Protein AF-A0A7S1LXW8-F1 (afdb_monomer_lite)

InterPro domains:
  IPR000771 Fructose-bisphosphate aldolase, class-II [PF01116] (1-129)
  IPR006411 Fructose-bisphosphate aldolase, class II, yeast/E. coli subtype [PTHR30559] (1-133)
  IPR013785 Aldolase-type TIM barrel [G3DSA:3.20.20.70] (1-135)

Radius of gyration: 17.52 Å; chains: 1; bounding box: 40×27×57 Å

Structure (mmCIF, N/CA/C/O backbone):
data_AF-A0A7S1LXW8-F1
#
_entry.id   AF-A0A7S1LXW8-F1
#
loop_
_atom_site.group_PDB
_atom_site.id
_atom_site.type_symbol
_atom_site.label_atom_id
_atom_site.label_alt_id
_atom_site.label_comp_id
_atom_site.label_asym_id
_atom_site.label_entity_id
_atom_site.label_seq_id
_atom_site.pdbx_PDB_ins_code
_atom_site.Cartn_x
_atom_site.Cartn_y
_atom_site.Cartn_z
_atom_site.occupancy
_atom_site.B_iso_or_equiv
_atom_site.auth_seq_id
_atom_site.auth_comp_id
_atom_site.auth_asym_id
_atom_site.auth_atom_id
_atom_site.pdbx_PDB_model_num
ATOM 1 N N . MET A 1 1 ? -5.275 8.876 3.785 1.00 85.81 1 MET A N 1
ATOM 2 C CA . MET A 1 1 ? -4.081 9.329 4.533 1.00 85.81 1 MET A CA 1
ATOM 3 C C . MET A 1 1 ? -3.076 8.197 4.609 1.00 85.81 1 MET A C 1
ATOM 5 O O . MET A 1 1 ? -3.495 7.056 4.463 1.00 85.81 1 MET A O 1
ATOM 9 N N . GLU A 1 2 ? -1.801 8.495 4.839 1.00 80.50 2 GLU A N 1
ATOM 10 C CA . GLU A 1 2 ? -0.747 7.488 5.012 1.00 80.50 2 GLU A CA 1
ATOM 11 C C . GLU A 1 2 ? -0.358 7.366 6.487 1.00 80.50 2 GLU A C 1
ATOM 13 O O . GLU A 1 2 ? -0.304 8.370 7.199 1.00 80.50 2 GLU A O 1
ATOM 18 N N . ILE A 1 3 ? -0.146 6.131 6.940 1.00 81.06 3 ILE A N 1
ATOM 19 C CA . ILE A 1 3 ? 0.369 5.802 8.269 1.00 81.06 3 ILE A CA 1
ATOM 20 C C . ILE A 1 3 ? 1.495 4.780 8.145 1.00 81.06 3 ILE A C 1
ATOM 22 O O . ILE A 1 3 ? 1.425 3.848 7.346 1.00 81.06 3 ILE A O 1
ATOM 26 N N . GLY A 1 4 ? 2.519 4.939 8.978 1.00 73.25 4 GLY A N 1
ATOM 27 C CA . GLY A 1 4 ? 3.778 4.215 8.831 1.00 73.25 4 GLY A CA 1
ATOM 28 C C . GLY A 1 4 ? 4.730 4.908 7.857 1.00 73.25 4 GLY A C 1
ATOM 29 O O . GLY A 1 4 ? 4.527 6.062 7.483 1.00 73.25 4 GLY A O 1
ATOM 30 N N . ILE A 1 5 ? 5.804 4.207 7.504 1.00 73.62 5 ILE A N 1
ATOM 31 C CA . ILE A 1 5 ? 6.821 4.687 6.570 1.00 73.62 5 ILE A CA 1
ATOM 32 C C . ILE A 1 5 ? 6.843 3.730 5.386 1.00 73.62 5 ILE A C 1
ATOM 34 O O . ILE A 1 5 ? 7.104 2.538 5.555 1.00 73.62 5 ILE A O 1
ATOM 38 N N . THR A 1 6 ? 6.608 4.257 4.188 1.00 69.19 6 THR A N 1
ATOM 39 C CA . THR A 1 6 ? 6.874 3.516 2.958 1.00 69.19 6 THR A CA 1
ATOM 40 C C . THR A 1 6 ? 8.389 3.409 2.776 1.00 69.19 6 THR A C 1
ATOM 42 O O . THR A 1 6 ? 9.096 4.420 2.731 1.00 69.19 6 THR A O 1
ATOM 45 N N . GLY A 1 7 ? 8.910 2.179 2.716 1.00 68.50 7 GLY A N 1
ATOM 46 C CA . GLY A 1 7 ? 10.317 1.964 2.385 1.00 68.50 7 GLY A CA 1
ATOM 47 C C . GLY A 1 7 ? 10.581 2.459 0.966 1.00 68.50 7 GLY A C 1
ATOM 48 O O . GLY A 1 7 ? 9.657 2.540 0.160 1.00 68.50 7 GLY A O 1
ATOM 49 N N . GLY A 1 8 ? 11.817 2.775 0.610 1.00 69.94 8 GLY A N 1
ATOM 50 C CA . GLY A 1 8 ? 12.083 3.190 -0.763 1.00 69.94 8 GLY A CA 1
ATOM 51 C C . GLY A 1 8 ? 12.785 4.522 -0.903 1.00 69.94 8 GLY A C 1
ATOM 52 O O . GLY A 1 8 ? 13.096 5.182 0.084 1.00 69.94 8 GLY A O 1
ATOM 53 N N . VAL A 1 9 ? 12.975 4.915 -2.162 1.00 68.88 9 VAL A N 1
ATOM 54 C CA . VAL A 1 9 ? 13.223 6.312 -2.517 1.00 68.88 9 VAL A CA 1
ATOM 55 C C . VAL A 1 9 ? 11.998 6.819 -3.265 1.00 68.88 9 VAL A C 1
ATOM 57 O O . VAL A 1 9 ? 11.609 6.226 -4.270 1.00 68.88 9 VAL A O 1
ATOM 60 N N . GLU A 1 10 ? 11.416 7.913 -2.795 1.00 64.56 10 GLU A N 1
ATOM 61 C CA . GLU A 1 10 ? 10.338 8.645 -3.466 1.00 64.56 10 GLU A CA 1
ATOM 62 C C . GLU A 1 10 ? 10.623 10.141 -3.335 1.00 64.56 10 GLU A C 1
ATOM 64 O O . GLU A 1 10 ? 11.081 10.592 -2.287 1.00 64.56 10 GLU A O 1
ATOM 69 N N . ASP A 1 11 ? 10.428 10.905 -4.413 1.00 68.88 11 ASP A N 1
ATOM 70 C CA . ASP A 1 11 ? 10.583 12.368 -4.438 1.00 68.88 11 ASP A CA 1
ATOM 71 C C . ASP A 1 11 ? 11.906 12.907 -3.843 1.00 68.88 11 ASP A C 1
ATOM 73 O O . ASP A 1 11 ? 11.981 14.023 -3.329 1.00 68.88 11 ASP A O 1
ATOM 77 N N . GLY A 1 12 ? 12.986 12.119 -3.927 1.00 66.31 12 GLY A N 1
ATOM 78 C CA . GLY A 1 12 ? 14.309 12.473 -3.396 1.00 66.31 12 GLY A CA 1
ATOM 79 C C . GLY A 1 12 ? 14.508 12.201 -1.899 1.00 66.31 12 GLY A C 1
ATOM 80 O O . GLY A 1 12 ? 15.568 12.526 -1.366 1.00 66.31 12 GLY A O 1
ATOM 81 N N . VAL A 1 13 ? 13.532 11.586 -1.226 1.00 70.12 13 VAL A N 1
ATOM 82 C CA . VAL A 1 13 ? 13.624 11.118 0.163 1.00 70.12 13 VAL A CA 1
ATOM 83 C C . VAL A 1 13 ? 13.938 9.624 0.173 1.00 70.12 13 VAL A C 1
ATOM 85 O O . VAL A 1 13 ? 13.215 8.843 -0.437 1.00 70.12 13 VAL A O 1
ATOM 88 N N . ASP A 1 14 ? 15.011 9.224 0.862 1.00 75.38 14 ASP A N 1
ATOM 89 C CA . ASP A 1 14 ? 15.463 7.829 0.964 1.00 75.38 14 ASP A CA 1
ATOM 90 C C . ASP A 1 14 ? 15.175 7.238 2.353 1.00 75.38 14 ASP A C 1
ATOM 92 O O . ASP A 1 14 ? 15.768 7.641 3.356 1.00 75.38 14 ASP A O 1
ATOM 96 N N . ASN A 1 15 ? 14.288 6.244 2.397 1.00 73.12 15 ASN A N 1
ATOM 97 C CA . ASN A 1 15 ? 13.900 5.501 3.595 1.00 73.12 15 ASN A CA 1
ATOM 98 C C . ASN A 1 15 ? 14.614 4.140 3.724 1.00 73.12 15 ASN A C 1
ATOM 100 O O . ASN A 1 15 ? 14.270 3.346 4.599 1.00 73.12 15 ASN A O 1
ATOM 104 N N . SER A 1 16 ? 15.628 3.848 2.901 1.00 69.62 16 SER A N 1
ATOM 105 C CA . SER A 1 16 ? 16.358 2.565 2.914 1.00 69.62 16 SER A CA 1
ATOM 106 C C . SER A 1 16 ? 17.078 2.262 4.231 1.00 69.62 16 SER A C 1
ATOM 108 O O . SER A 1 16 ? 17.352 1.101 4.530 1.00 69.62 16 SER A O 1
ATOM 110 N N . GLY A 1 17 ? 17.424 3.297 5.004 1.00 67.69 17 GLY A N 1
ATOM 111 C CA . GLY A 1 17 ? 18.130 3.180 6.287 1.00 67.69 17 GLY A CA 1
ATOM 112 C C . GLY A 1 17 ? 17.219 3.085 7.515 1.00 67.69 17 GLY A C 1
ATOM 113 O O . GLY A 1 17 ? 17.719 3.027 8.639 1.00 67.69 17 GLY A O 1
ATOM 114 N N . VAL A 1 18 ? 15.897 3.113 7.331 1.00 72.12 18 VAL A N 1
ATOM 115 C CA . VAL A 1 18 ? 14.929 3.046 8.432 1.00 72.12 18 VAL A CA 1
ATOM 116 C C . VAL A 1 18 ? 14.888 1.623 9.000 1.00 72.12 18 VAL A C 1
ATOM 118 O O . VAL A 1 18 ? 14.922 0.641 8.260 1.00 72.12 18 VAL A O 1
ATOM 121 N N . ALA A 1 19 ? 14.819 1.505 10.330 1.00 71.56 19 ALA A N 1
ATOM 122 C CA . ALA A 1 19 ? 14.696 0.216 11.005 1.00 71.56 19 ALA A CA 1
ATOM 123 C C . ALA A 1 19 ? 13.444 -0.545 10.526 1.00 71.56 19 ALA A C 1
ATOM 125 O O . ALA A 1 19 ? 12.376 0.042 10.342 1.00 71.56 19 ALA A O 1
ATOM 126 N N . SER A 1 20 ? 13.587 -1.854 10.308 1.00 67.38 20 SER A N 1
ATOM 127 C CA . SER A 1 20 ? 12.572 -2.680 9.645 1.00 67.38 20 SER A CA 1
ATOM 128 C C . SER A 1 20 ? 11.248 -2.760 10.402 1.00 67.38 20 SER A C 1
ATOM 130 O O . SER A 1 20 ? 10.208 -2.925 9.777 1.00 67.38 20 SER A O 1
ATOM 132 N N . ASP A 1 21 ? 11.263 -2.598 11.723 1.00 71.06 21 ASP A N 1
ATOM 133 C CA . ASP A 1 21 ? 10.078 -2.538 12.581 1.00 71.06 21 ASP A CA 1
ATOM 134 C C . ASP A 1 21 ? 9.222 -1.286 12.335 1.00 71.06 21 ASP A C 1
ATOM 136 O O . ASP A 1 21 ? 8.013 -1.327 12.539 1.00 71.06 21 ASP A O 1
ATOM 140 N N . LYS A 1 22 ? 9.814 -0.197 11.832 1.00 74.00 22 LYS A N 1
ATOM 141 C CA . LYS A 1 22 ? 9.094 1.038 11.476 1.00 74.00 22 LYS A CA 1
ATOM 142 C C . LYS A 1 22 ? 8.482 1.023 10.072 1.00 74.00 22 LYS A C 1
ATOM 144 O O . LYS A 1 22 ? 7.763 1.956 9.717 1.00 74.00 22 LYS A O 1
ATOM 149 N N . LEU A 1 23 ? 8.760 -0.014 9.281 1.00 77.81 23 LEU A N 1
ATOM 150 C CA . LEU A 1 23 ? 8.224 -0.200 7.924 1.00 77.81 23 LEU A CA 1
ATOM 151 C C . LEU A 1 23 ? 6.875 -0.935 7.904 1.00 77.81 23 LEU A C 1
ATOM 153 O O . LEU A 1 23 ? 6.334 -1.221 6.834 1.00 77.81 23 LEU A O 1
ATOM 157 N N . TYR A 1 24 ? 6.331 -1.254 9.079 1.00 89.38 24 TYR A N 1
ATOM 158 C CA . TYR A 1 24 ? 5.033 -1.895 9.231 1.00 89.38 24 TYR A CA 1
ATOM 159 C C . TYR A 1 24 ? 4.167 -1.063 10.174 1.00 89.38 24 TYR A C 1
ATOM 161 O O . TYR A 1 24 ? 4.585 -0.710 11.275 1.00 89.38 24 TYR A O 1
ATOM 169 N N . SER A 1 25 ? 2.951 -0.746 9.742 1.00 93.31 25 SER A N 1
ATOM 170 C CA . SER A 1 25 ? 1.931 -0.166 10.608 1.00 93.31 25 SER A CA 1
ATOM 171 C C . SER A 1 25 ? 1.478 -1.176 11.655 1.00 93.31 25 SER A C 1
ATOM 173 O O . SER A 1 25 ? 1.579 -2.391 11.475 1.00 93.31 25 SER A O 1
ATOM 175 N N . THR A 1 26 ? 0.915 -0.666 12.742 1.00 93.81 26 THR A N 1
ATOM 176 C CA . THR A 1 26 ? 0.305 -1.479 13.793 1.00 93.81 26 THR A CA 1
ATOM 177 C C . THR A 1 26 ? -1.226 -1.407 13.733 1.00 93.81 26 THR A C 1
ATOM 179 O O . THR A 1 26 ? -1.789 -0.445 13.194 1.00 93.81 26 THR A O 1
ATOM 182 N N . PRO A 1 27 ? -1.946 -2.377 14.334 1.00 95.44 27 PRO A N 1
ATOM 183 C CA . PRO A 1 27 ? -3.397 -2.277 14.479 1.00 95.44 27 PRO A CA 1
ATOM 184 C C . PRO A 1 27 ? -3.825 -0.993 15.209 1.00 95.44 27 PRO A C 1
ATOM 186 O O . PRO A 1 27 ? -4.825 -0.377 14.843 1.00 95.44 27 PRO A O 1
ATOM 189 N N . GLN A 1 28 ? -3.043 -0.550 16.200 1.00 95.19 28 GLN A N 1
ATOM 190 C CA . GLN A 1 28 ? -3.295 0.675 16.959 1.00 95.19 28 GLN A CA 1
ATOM 191 C C . GLN A 1 28 ? -3.196 1.930 16.085 1.00 95.19 28 GLN A C 1
ATOM 193 O O . GLN A 1 28 ? -4.022 2.828 16.243 1.00 95.19 28 GLN A O 1
ATOM 198 N N . ASP A 1 29 ? -2.259 1.976 15.132 1.00 94.75 29 ASP A N 1
ATOM 199 C CA . ASP A 1 29 ? -2.153 3.094 14.186 1.00 94.75 29 ASP A CA 1
ATOM 200 C C . ASP A 1 29 ? -3.417 3.203 13.324 1.00 94.75 29 ASP A C 1
ATOM 202 O O . ASP A 1 29 ? -3.998 4.281 13.186 1.00 94.75 29 ASP A O 1
ATOM 206 N N . THR A 1 30 ? -3.889 2.074 12.780 1.00 95.31 30 THR A N 1
ATOM 207 C CA . THR A 1 30 ? -5.108 2.046 11.949 1.00 95.31 30 THR A CA 1
ATOM 208 C C . THR A 1 30 ? -6.364 2.405 12.748 1.00 95.31 30 THR A C 1
ATOM 210 O O . THR A 1 30 ? -7.210 3.159 12.265 1.00 95.31 30 THR A O 1
ATOM 213 N N . GLU A 1 31 ? -6.476 1.927 13.991 1.00 96.31 31 GLU A N 1
ATOM 214 C CA . GLU A 1 31 ? -7.585 2.258 14.890 1.00 96.31 31 GLU A CA 1
ATOM 215 C C . GLU A 1 31 ? -7.598 3.747 15.254 1.00 96.31 31 GLU A C 1
ATOM 217 O O . GLU A 1 31 ? -8.661 4.369 15.232 1.00 96.31 31 GLU A O 1
ATOM 222 N N . LEU A 1 32 ? -6.434 4.341 15.540 1.00 96.00 32 LEU A N 1
ATOM 223 C CA . LEU A 1 32 ? -6.323 5.772 15.822 1.00 96.00 32 LEU A CA 1
ATOM 224 C C . LEU A 1 32 ? -6.845 6.610 14.647 1.00 96.00 32 LEU A C 1
ATOM 226 O O . LEU A 1 32 ? -7.633 7.537 14.853 1.00 96.00 32 LEU A O 1
ATOM 230 N N . VAL A 1 33 ? -6.451 6.262 13.417 1.00 96.19 33 VAL A N 1
ATOM 231 C CA . VAL A 1 33 ? -6.950 6.921 12.202 1.00 96.19 33 VAL A CA 1
ATOM 232 C C . VAL A 1 33 ? -8.464 6.821 12.094 1.00 96.19 33 VAL A C 1
ATOM 234 O O . VAL A 1 33 ? -9.127 7.834 11.872 1.00 96.19 33 VAL A O 1
ATOM 237 N N . TRP A 1 34 ? -9.024 5.624 12.271 1.00 96.25 34 TRP A N 1
ATOM 238 C CA . TRP A 1 34 ? -10.466 5.434 12.152 1.00 96.25 34 TRP A CA 1
ATOM 239 C C . TRP A 1 34 ? -11.237 6.214 13.213 1.00 96.25 34 TRP A C 1
ATOM 241 O O . TRP A 1 34 ? -12.179 6.925 12.870 1.00 96.25 34 TRP A O 1
ATOM 251 N N . ASN A 1 35 ? -10.804 6.165 14.475 1.00 95.75 35 ASN A N 1
ATOM 252 C CA . ASN A 1 35 ? -11.433 6.920 15.563 1.00 95.75 35 ASN A CA 1
ATOM 253 C C . ASN A 1 35 ? -11.390 8.434 15.318 1.00 95.75 35 ASN A C 1
ATOM 255 O O . ASN A 1 35 ? -12.303 9.153 15.714 1.00 95.75 35 ASN A O 1
ATOM 259 N N . THR A 1 36 ? -10.339 8.919 14.652 1.00 96.38 36 THR A N 1
ATOM 260 C CA . THR A 1 36 ? -10.160 10.347 14.370 1.00 96.38 36 THR A CA 1
ATOM 261 C C . THR A 1 36 ? -10.977 10.807 13.163 1.00 96.38 36 THR A C 1
ATOM 263 O O . THR A 1 36 ? -11.550 11.894 13.189 1.00 96.38 36 THR A O 1
ATOM 266 N N . LEU A 1 37 ? -11.025 10.008 12.093 1.00 96.19 37 LEU A N 1
ATOM 267 C CA . LEU A 1 37 ? -11.619 10.426 10.820 1.00 96.19 37 LEU A CA 1
ATOM 268 C C . LEU A 1 37 ? -13.080 10.011 10.643 1.00 96.19 37 LEU A C 1
ATOM 270 O O . LEU A 1 37 ? -13.829 10.748 10.001 1.00 96.19 37 LEU A O 1
ATOM 274 N N . SER A 1 38 ? -13.507 8.888 11.226 1.00 95.38 38 SER A N 1
ATOM 275 C CA . SER A 1 38 ? -14.890 8.409 11.091 1.00 95.38 38 SER A CA 1
ATOM 276 C C . SER A 1 38 ? -15.960 9.395 11.582 1.00 95.38 38 SER A C 1
ATOM 278 O O . SER A 1 38 ? -16.995 9.470 10.920 1.00 95.38 38 SER A O 1
ATOM 280 N N . PRO A 1 39 ? -15.747 10.231 12.626 1.00 96.81 39 PRO A N 1
ATOM 281 C CA . PRO A 1 39 ? -16.734 11.244 13.012 1.00 96.81 39 PRO A CA 1
ATOM 282 C C . PRO A 1 39 ? -16.862 12.392 12.000 1.00 96.81 39 PRO A C 1
ATOM 284 O O . PRO A 1 39 ? -17.840 13.135 12.037 1.00 96.81 39 PRO A O 1
ATOM 287 N N . ILE A 1 40 ? -15.867 12.572 11.1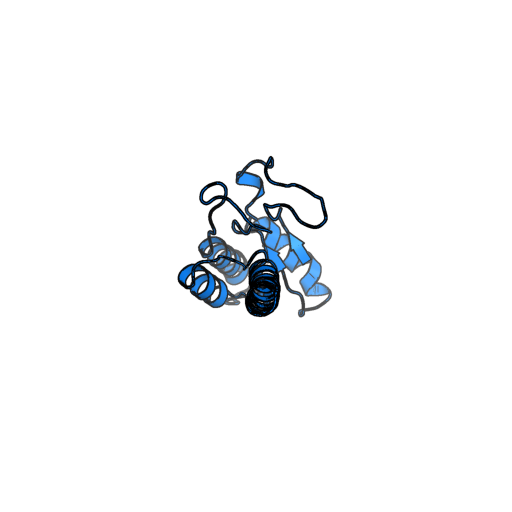25 1.00 96.81 40 ILE A N 1
ATOM 288 C CA . ILE A 1 40 ? -15.840 13.632 10.109 1.00 96.81 40 ILE A CA 1
ATOM 289 C C . ILE A 1 40 ? -16.487 13.131 8.816 1.00 96.81 40 ILE A C 1
ATOM 291 O O . ILE A 1 40 ? -17.276 13.836 8.190 1.00 96.81 40 ILE A O 1
ATOM 295 N N . SER A 1 41 ? -16.117 11.927 8.384 1.00 94.81 41 SER A N 1
ATOM 296 C CA . SER A 1 41 ? -16.607 11.311 7.156 1.00 94.81 41 SER A CA 1
ATOM 297 C C . SER A 1 41 ? -16.364 9.810 7.194 1.00 94.81 41 SER A C 1
ATOM 299 O O . SER A 1 41 ? -15.307 9.356 7.616 1.00 94.81 41 SER A O 1
ATOM 301 N N . GLU A 1 42 ? -17.291 9.035 6.643 1.00 90.12 42 GLU A N 1
ATOM 302 C CA . GLU A 1 42 ? -17.098 7.600 6.394 1.00 90.12 42 GLU A CA 1
ATOM 303 C C . GLU A 1 42 ? -16.223 7.336 5.152 1.00 90.12 42 GLU A C 1
ATOM 305 O O . GLU A 1 42 ? -15.783 6.216 4.906 1.00 90.12 42 GLU A O 1
ATOM 310 N N . LYS A 1 43 ? -15.971 8.369 4.336 1.00 92.44 43 LYS A N 1
ATOM 311 C CA . LYS A 1 43 ? -15.264 8.268 3.053 1.00 92.44 43 LYS A CA 1
ATOM 312 C C . LYS A 1 43 ? -13.814 8.711 3.185 1.00 92.44 43 LYS A C 1
ATOM 314 O O . LYS A 1 43 ? -13.439 9.789 2.725 1.00 92.44 43 LYS A O 1
ATOM 319 N N . PHE A 1 44 ? -12.994 7.859 3.784 1.00 95.75 44 PHE A N 1
ATOM 320 C CA . PHE A 1 44 ? -11.542 7.999 3.775 1.00 95.75 44 PHE A CA 1
ATOM 321 C C . PHE A 1 44 ? -10.882 6.659 3.469 1.00 95.75 44 PHE A C 1
ATOM 323 O O . PHE A 1 44 ? -11.454 5.591 3.673 1.00 95.75 44 PHE A O 1
ATOM 330 N N . THR A 1 45 ? -9.657 6.734 2.965 1.00 97.12 45 THR A N 1
ATOM 331 C CA . THR A 1 45 ? -8.815 5.568 2.712 1.00 97.12 45 THR A CA 1
ATOM 332 C C . THR A 1 45 ? -7.523 5.675 3.510 1.00 97.12 45 THR A C 1
ATOM 334 O O . THR A 1 45 ? -7.059 6.780 3.827 1.00 97.12 45 THR A O 1
ATOM 337 N N . ILE A 1 46 ? -6.938 4.527 3.841 1.00 96.56 46 ILE A N 1
ATOM 338 C CA . ILE A 1 46 ? -5.705 4.431 4.626 1.00 96.56 46 ILE A CA 1
ATOM 339 C C . ILE A 1 46 ? -4.635 3.726 3.792 1.00 96.56 46 ILE A C 1
ATOM 341 O O . ILE A 1 46 ? -4.816 2.578 3.397 1.00 96.56 46 ILE A O 1
ATOM 345 N N . ALA A 1 47 ? -3.514 4.391 3.536 1.00 95.56 47 ALA A N 1
ATOM 346 C CA . ALA A 1 47 ? -2.288 3.734 3.102 1.00 95.56 47 ALA A CA 1
ATOM 347 C C . ALA A 1 47 ? -1.546 3.280 4.364 1.00 95.56 47 ALA A C 1
ATOM 349 O O . ALA A 1 47 ? -0.898 4.088 5.024 1.00 95.56 47 ALA A O 1
ATOM 350 N N . ALA A 1 48 ? -1.749 2.024 4.759 1.00 94.62 48 ALA A N 1
ATOM 351 C CA . ALA A 1 48 ? -1.030 1.417 5.873 1.00 94.62 48 ALA A CA 1
ATOM 352 C C . ALA A 1 48 ? 0.234 0.743 5.343 1.00 94.62 48 ALA A C 1
ATOM 354 O O . ALA A 1 48 ? 0.189 0.109 4.289 1.00 94.62 48 ALA A O 1
ATOM 355 N N . ALA A 1 49 ? 1.340 0.856 6.071 1.00 91.94 49 ALA A N 1
ATOM 356 C CA . ALA A 1 49 ? 2.580 0.198 5.708 1.00 91.94 49 ALA A CA 1
ATOM 357 C C . ALA A 1 49 ? 2.501 -1.303 6.037 1.00 91.94 49 ALA A C 1
ATOM 359 O O . ALA A 1 49 ? 2.278 -1.689 7.184 1.00 91.94 49 ALA A O 1
ATOM 360 N N . PHE A 1 50 ? 2.680 -2.167 5.040 1.00 93.00 50 PHE A N 1
ATOM 361 C CA . PHE A 1 50 ? 2.731 -3.628 5.221 1.00 93.00 50 PHE A CA 1
ATOM 362 C C . PHE A 1 50 ? 3.932 -4.246 4.495 1.00 93.00 50 PHE A C 1
ATOM 364 O O . PHE A 1 50 ? 3.861 -5.350 3.957 1.00 93.00 50 PHE A O 1
ATOM 371 N N . GLY A 1 51 ? 5.047 -3.512 4.469 1.00 87.69 51 GLY A N 1
ATOM 372 C CA . GLY A 1 51 ? 6.257 -3.889 3.739 1.00 87.69 51 GLY A CA 1
ATOM 373 C C . GLY A 1 51 ? 6.285 -3.410 2.286 1.00 87.69 51 GLY A C 1
ATOM 374 O O . GLY A 1 51 ? 7.055 -3.939 1.487 1.00 87.69 51 GLY A O 1
ATOM 375 N N . ASN A 1 52 ? 5.440 -2.441 1.927 1.00 81.88 52 ASN A N 1
ATOM 376 C CA . ASN A 1 52 ? 5.468 -1.777 0.627 1.00 81.88 52 ASN A CA 1
ATOM 377 C C . ASN A 1 52 ? 6.718 -0.905 0.467 1.00 81.88 52 ASN A C 1
ATOM 379 O O . ASN A 1 52 ? 7.174 -0.259 1.415 1.00 81.88 52 ASN A O 1
ATOM 383 N N . VAL A 1 53 ? 7.247 -0.878 -0.759 1.00 78.94 53 VAL A N 1
ATOM 384 C CA . VAL A 1 53 ? 8.462 -0.141 -1.112 1.00 78.94 53 VAL A CA 1
ATOM 385 C C . VAL A 1 53 ? 8.265 0.615 -2.424 1.00 78.94 53 VAL A C 1
ATOM 387 O O . VAL A 1 53 ? 7.717 0.071 -3.378 1.00 78.94 53 VAL A O 1
ATOM 390 N N . HIS A 1 54 ? 8.716 1.866 -2.483 1.00 79.06 54 HIS A N 1
ATOM 391 C CA . HIS A 1 54 ? 8.723 2.677 -3.702 1.00 79.06 54 HIS A CA 1
ATOM 392 C C . HIS A 1 54 ? 10.022 2.522 -4.494 1.00 79.06 54 HIS A C 1
ATOM 394 O O . HIS A 1 54 ? 11.107 2.548 -3.919 1.00 79.06 54 HIS A O 1
ATOM 400 N N . GLY A 1 55 ? 9.913 2.415 -5.822 1.00 69.31 55 GLY A N 1
ATOM 401 C CA . GLY A 1 55 ? 11.048 2.397 -6.747 1.00 69.31 55 GLY A CA 1
ATOM 402 C C . GLY A 1 55 ? 11.566 1.002 -7.117 1.00 69.31 55 GLY A C 1
ATOM 403 O O . GLY A 1 55 ? 10.944 -0.024 -6.855 1.00 69.31 55 GLY A O 1
ATOM 404 N N . VAL A 1 56 ? 12.739 0.969 -7.760 1.00 60.84 56 VAL A N 1
ATOM 405 C CA . VAL A 1 56 ? 13.416 -0.272 -8.173 1.00 60.84 56 VAL A CA 1
ATOM 406 C C . VAL A 1 56 ? 14.288 -0.773 -7.025 1.00 60.84 56 VAL A C 1
ATOM 408 O O . VAL A 1 56 ? 15.338 -0.191 -6.751 1.00 60.84 56 VAL A O 1
ATOM 411 N N . TYR A 1 57 ? 13.885 -1.861 -6.368 1.00 61.78 57 TYR A N 1
ATOM 412 C CA . TYR A 1 57 ? 14.635 -2.424 -5.242 1.00 61.78 57 TYR A CA 1
ATOM 413 C C . TYR A 1 57 ? 15.290 -3.761 -5.555 1.00 61.78 57 TYR A C 1
ATOM 415 O O . TYR A 1 57 ? 14.760 -4.602 -6.280 1.00 61.78 57 TYR A O 1
ATOM 423 N N . LYS A 1 58 ? 16.466 -3.967 -4.950 1.00 53.22 58 LYS A N 1
ATOM 424 C CA . LYS A 1 58 ? 17.084 -5.290 -4.889 1.00 53.22 58 LYS A CA 1
ATOM 425 C C . LYS A 1 58 ? 16.181 -6.210 -4.055 1.00 53.22 58 LYS A C 1
ATOM 427 O O . LYS A 1 58 ? 15.795 -5.812 -2.953 1.00 53.22 58 LYS A O 1
ATOM 432 N N . PRO A 1 59 ? 15.885 -7.431 -4.527 1.00 52.34 59 PRO A N 1
ATOM 433 C CA . PRO A 1 59 ? 15.156 -8.415 -3.735 1.00 52.34 59 PRO A CA 1
ATOM 434 C C . PRO A 1 59 ? 15.815 -8.608 -2.357 1.00 52.34 59 PRO A C 1
ATOM 436 O O . PRO A 1 59 ? 17.016 -8.866 -2.294 1.00 52.34 59 PRO A O 1
ATOM 439 N N . GLY A 1 60 ? 15.047 -8.494 -1.264 1.00 55.50 60 GLY A N 1
ATOM 44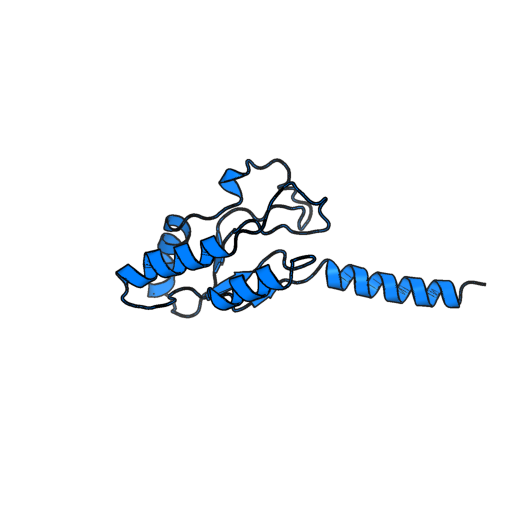0 C CA . GLY A 1 60 ? 15.459 -8.988 0.061 1.00 55.50 60 GLY A CA 1
ATOM 441 C C . GLY A 1 60 ? 15.452 -8.018 1.252 1.00 55.50 60 GLY A C 1
ATOM 442 O O . GLY A 1 60 ? 15.517 -8.508 2.375 1.00 55.50 60 GLY A O 1
ATOM 443 N N . ASN A 1 61 ? 15.343 -6.694 1.073 1.00 56.00 61 ASN A N 1
ATOM 444 C CA . ASN A 1 61 ? 15.422 -5.755 2.215 1.00 56.00 61 ASN A CA 1
ATOM 445 C C . ASN A 1 61 ? 14.098 -5.564 2.973 1.00 56.00 61 ASN A C 1
ATOM 447 O O . ASN A 1 61 ? 14.102 -5.360 4.184 1.00 56.00 61 ASN A O 1
ATOM 451 N N . VAL A 1 62 ? 12.966 -5.641 2.277 1.00 64.94 62 VAL A N 1
ATOM 452 C CA . VAL A 1 62 ? 11.620 -5.523 2.852 1.00 64.94 62 VAL A CA 1
ATOM 453 C C . VAL A 1 62 ? 10.731 -6.506 2.106 1.00 64.94 62 VAL A C 1
ATOM 455 O O . VAL A 1 62 ? 10.881 -6.680 0.896 1.00 64.94 62 VAL A O 1
ATOM 458 N N . LYS A 1 63 ? 9.849 -7.194 2.829 1.00 81.56 63 LYS A N 1
ATOM 459 C CA . LYS A 1 63 ? 8.952 -8.195 2.257 1.00 81.56 63 LYS A CA 1
ATOM 460 C C . LYS A 1 63 ? 7.518 -7.777 2.529 1.00 81.56 63 LYS A C 1
ATOM 462 O O . LYS A 1 63 ? 7.183 -7.498 3.677 1.00 81.56 63 LYS A O 1
ATOM 467 N N . LEU A 1 64 ? 6.687 -7.789 1.491 1.00 89.56 64 LEU A N 1
ATOM 468 C CA . LEU A 1 64 ? 5.252 -7.590 1.643 1.00 89.56 64 LEU A CA 1
ATOM 469 C C . LEU A 1 64 ? 4.684 -8.618 2.629 1.00 89.56 64 LEU A C 1
ATOM 471 O O . LEU A 1 64 ? 4.978 -9.814 2.556 1.00 89.56 64 LEU A O 1
ATOM 475 N N . GLN A 1 65 ? 3.849 -8.138 3.545 1.00 93.69 65 GLN A N 1
ATOM 476 C CA . GLN A 1 65 ? 3.104 -8.949 4.502 1.00 93.69 65 GLN A CA 1
ATOM 477 C C . GLN A 1 65 ? 1.613 -8.594 4.436 1.00 93.69 65 GLN A C 1
ATOM 479 O O . GLN A 1 65 ? 1.087 -7.978 5.364 1.00 93.69 65 GLN A O 1
ATOM 484 N N . PRO A 1 66 ? 0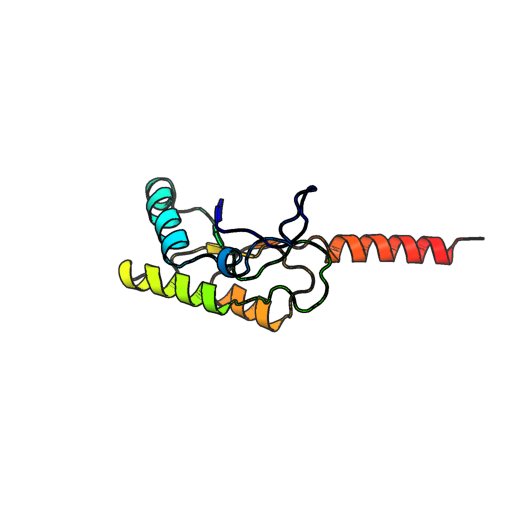.896 -8.978 3.359 1.00 95.75 66 PRO A N 1
ATOM 485 C CA . PRO A 1 66 ? -0.519 -8.635 3.199 1.00 95.75 66 PRO A CA 1
ATOM 48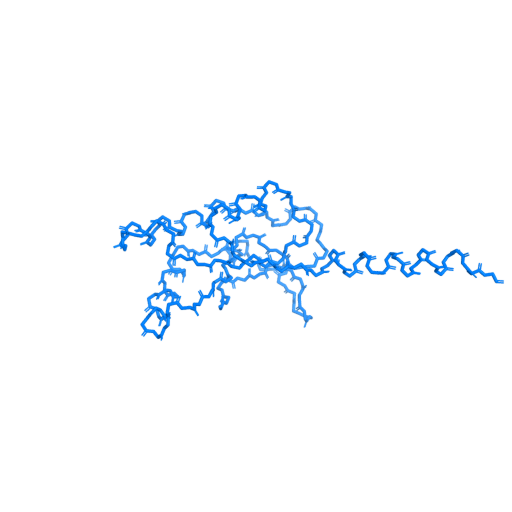6 C C . PRO A 1 66 ? -1.399 -9.100 4.366 1.00 95.75 66 PRO A C 1
ATOM 488 O O . PRO A 1 66 ? -2.393 -8.452 4.672 1.00 95.75 66 PRO A O 1
ATOM 491 N N . ASP A 1 67 ? -1.021 -10.183 5.052 1.00 97.12 67 ASP A N 1
ATOM 492 C CA . ASP A 1 67 ? -1.753 -10.727 6.205 1.00 97.12 67 ASP A CA 1
ATOM 493 C C . ASP A 1 67 ? -1.843 -9.730 7.387 1.00 97.12 67 ASP A C 1
ATOM 495 O O . ASP A 1 67 ? -2.737 -9.842 8.228 1.00 97.12 67 ASP A O 1
ATOM 499 N N . LEU A 1 68 ? -0.992 -8.694 7.428 1.00 96.62 68 LEU A N 1
ATOM 500 C CA . LEU A 1 68 ? -1.148 -7.580 8.369 1.00 96.62 68 LEU A CA 1
ATOM 501 C C . LEU A 1 68 ? -2.449 -6.805 8.131 1.00 96.62 68 LEU A C 1
ATOM 503 O O . LEU A 1 68 ? -3.122 -6.450 9.096 1.00 96.62 68 LEU A O 1
ATOM 507 N N . LEU A 1 69 ? -2.855 -6.605 6.875 1.00 97.81 69 LEU A N 1
ATOM 508 C CA . LEU A 1 69 ? -4.096 -5.899 6.543 1.00 97.81 69 LEU A CA 1
ATOM 509 C C . LEU A 1 69 ? -5.322 -6.637 7.090 1.00 97.81 69 LEU A C 1
ATOM 511 O O . LEU A 1 69 ? -6.217 -6.011 7.653 1.00 97.81 69 LEU A O 1
ATOM 515 N N . ASP A 1 70 ? -5.334 -7.968 6.994 1.00 98.06 70 ASP A N 1
ATOM 516 C CA . ASP A 1 70 ? -6.368 -8.810 7.604 1.00 98.06 70 ASP A CA 1
ATOM 517 C C . ASP A 1 70 ? -6.392 -8.657 9.130 1.00 98.06 70 ASP A C 1
ATOM 519 O O . ASP A 1 70 ? -7.456 -8.501 9.734 1.00 98.06 70 ASP A O 1
ATOM 523 N N . SER A 1 71 ? -5.211 -8.634 9.757 1.00 97.88 71 SER A N 1
ATOM 524 C CA . SER A 1 71 ? -5.097 -8.419 11.201 1.00 97.88 71 SER A CA 1
ATOM 525 C C . SER A 1 71 ? -5.679 -7.067 11.629 1.00 97.88 71 SER A C 1
ATOM 527 O O . SER A 1 71 ? -6.366 -6.992 12.650 1.00 97.88 71 SER A O 1
ATOM 529 N N . PHE A 1 72 ? -5.491 -6.020 10.819 1.00 97.88 72 PHE A N 1
ATOM 530 C CA . PHE A 1 72 ? -6.048 -4.694 11.074 1.00 97.88 72 PHE A CA 1
ATOM 531 C C . PHE A 1 72 ? -7.573 -4.718 10.953 1.00 97.88 72 PHE A C 1
ATOM 533 O O . PHE A 1 72 ? -8.255 -4.306 11.893 1.00 97.88 72 PHE A O 1
ATOM 540 N N . GLN A 1 73 ? -8.116 -5.276 9.860 1.00 98.19 73 GLN A N 1
ATOM 541 C CA . GLN A 1 73 ? -9.568 -5.420 9.676 1.00 98.19 73 GLN A CA 1
ATOM 542 C C . GLN A 1 73 ? -10.212 -6.133 10.861 1.00 98.19 73 GLN A C 1
ATOM 544 O O . GLN A 1 73 ? -11.174 -5.627 11.430 1.00 98.19 73 GLN A O 1
ATOM 549 N N . LYS A 1 74 ? -9.650 -7.273 11.278 1.00 98.12 74 LYS A N 1
ATOM 550 C CA . LYS A 1 74 ? -10.169 -8.068 12.399 1.00 98.12 74 LYS A CA 1
ATOM 551 C C . LYS A 1 74 ? -10.109 -7.317 13.723 1.00 98.12 74 LYS A C 1
ATOM 553 O O . LYS A 1 74 ? -11.067 -7.376 14.492 1.00 98.12 74 LYS A O 1
ATOM 558 N N . HIS A 1 75 ? -9.008 -6.610 13.986 1.00 97.75 75 HIS A N 1
ATOM 559 C CA . HIS A 1 75 ? -8.792 -5.882 15.238 1.00 97.75 75 HIS A CA 1
ATOM 560 C C . HIS A 1 75 ? -9.887 -4.850 15.508 1.00 97.75 75 HIS A C 1
ATOM 562 O O . HIS A 1 75 ? -10.477 -4.842 16.590 1.00 97.75 75 HIS A O 1
ATOM 568 N N . LEU A 1 76 ? -10.187 -3.997 14.528 1.00 97.06 76 LEU A N 1
ATOM 569 C CA . LEU A 1 76 ? -11.238 -2.994 14.687 1.00 97.06 76 LEU A CA 1
ATOM 570 C C . LEU A 1 76 ? -12.628 -3.566 14.384 1.00 97.06 76 LEU A C 1
ATOM 572 O O . LEU A 1 76 ? -13.602 -3.232 15.058 1.00 97.06 76 LEU A O 1
ATOM 576 N N . GLY A 1 77 ? -12.724 -4.468 13.410 1.00 97.44 77 GLY A N 1
ATOM 577 C CA . GLY A 1 77 ? -13.979 -5.068 12.983 1.00 97.44 77 GLY A CA 1
ATOM 578 C C . GLY A 1 77 ? -14.694 -5.824 14.099 1.00 97.44 77 GLY A C 1
ATOM 579 O O 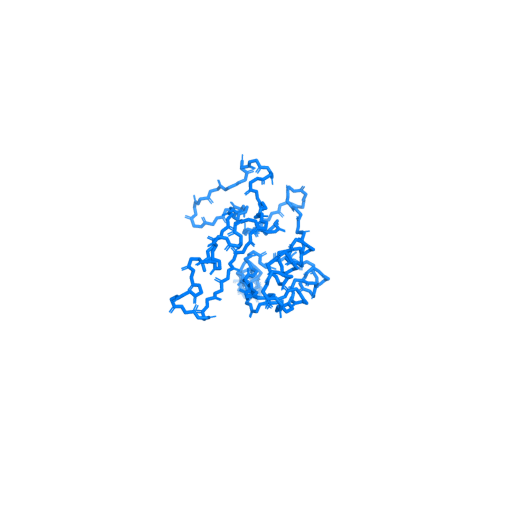. GLY A 1 77 ? -15.904 -5.679 14.265 1.00 97.44 77 GLY A O 1
ATOM 580 N N . ALA A 1 78 ? -13.942 -6.529 14.952 1.00 96.62 78 ALA A N 1
ATOM 581 C CA . ALA A 1 78 ? -14.485 -7.185 16.139 1.00 96.62 78 ALA A CA 1
ATOM 582 C C . ALA A 1 78 ? -15.099 -6.194 17.148 1.00 96.62 78 ALA A C 1
ATOM 584 O O . ALA A 1 78 ? -16.111 -6.505 17.771 1.00 96.62 78 ALA A O 1
ATOM 585 N N . LYS A 1 79 ? -14.520 -4.994 17.298 1.00 96.25 79 LYS A N 1
ATOM 586 C CA . LYS A 1 79 ? -15.020 -3.953 18.215 1.00 96.25 79 LYS A CA 1
ATOM 587 C C . LYS A 1 79 ? -16.282 -3.278 17.685 1.00 96.25 79 LYS A C 1
ATOM 589 O O . LYS A 1 79 ? -17.162 -2.921 18.462 1.00 96.25 79 LYS A O 1
ATOM 594 N N . LEU A 1 80 ? -16.357 -3.104 16.367 1.00 95.62 80 LEU A N 1
ATOM 595 C CA . LEU A 1 80 ? -17.456 -2.410 15.695 1.00 95.62 80 LEU A CA 1
ATOM 596 C C . LEU A 1 80 ? -18.574 -3.345 15.220 1.00 95.62 80 LEU A C 1
ATOM 598 O O . LEU A 1 80 ? -19.622 -2.865 14.802 1.00 95.62 80 LEU A O 1
ATOM 602 N N . SER A 1 81 ? -18.370 -4.665 15.272 1.00 96.69 81 SER A N 1
ATOM 603 C CA . SER A 1 81 ? -19.238 -5.654 14.613 1.00 96.69 81 SER A CA 1
ATOM 604 C C . SER A 1 81 ? -19.387 -5.403 13.102 1.00 96.69 81 SER A C 1
ATOM 606 O O . SER A 1 81 ? -20.465 -5.559 12.535 1.00 96.69 81 SER A O 1
ATOM 608 N N . ILE A 1 82 ? -18.288 -5.013 12.448 1.00 95.31 82 ILE A N 1
ATOM 609 C CA . ILE A 1 82 ? -18.187 -4.765 11.001 1.00 95.31 82 ILE A CA 1
ATOM 610 C C . ILE A 1 82 ? -17.064 -5.650 10.462 1.00 95.31 82 ILE A C 1
ATOM 612 O O . ILE A 1 82 ? -15.969 -5.628 11.004 1.00 95.31 82 ILE A O 1
ATOM 616 N N . GLU A 1 83 ? -17.294 -6.417 9.395 1.00 94.19 83 GLU A N 1
ATOM 617 C CA . GLU A 1 83 ? -16.294 -7.383 8.905 1.00 94.19 83 GLU A CA 1
ATOM 618 C C . GLU A 1 83 ? -14.983 -6.712 8.453 1.00 94.19 83 GLU A C 1
ATOM 620 O O . GLU A 1 83 ? -13.895 -7.159 8.811 1.00 94.19 83 GLU A O 1
ATOM 625 N N . LYS A 1 84 ? -15.086 -5.633 7.669 1.00 96.31 84 LYS A N 1
ATOM 626 C CA . LYS A 1 84 ? -13.950 -4.917 7.070 1.00 96.31 84 LYS A CA 1
ATOM 627 C C . LYS A 1 84 ? -14.158 -3.405 7.179 1.00 96.31 84 LYS A C 1
ATOM 629 O O . LYS A 1 84 ? -14.662 -2.799 6.235 1.00 96.31 84 LYS A O 1
ATOM 634 N N . PRO A 1 85 ? -13.847 -2.789 8.334 1.00 96.19 85 PRO A N 1
ATOM 635 C CA . PRO A 1 85 ? -14.089 -1.362 8.554 1.00 96.19 85 PRO A CA 1
ATOM 636 C C . PRO A 1 85 ? -13.156 -0.436 7.757 1.00 96.19 85 PRO A C 1
ATOM 638 O O . PRO A 1 85 ? -13.431 0.759 7.665 1.00 96.19 85 PRO A O 1
ATOM 641 N N . PHE A 1 86 ? -12.055 -0.950 7.200 1.00 97.38 86 PHE A N 1
ATOM 642 C CA . PHE A 1 86 ? -11.054 -0.152 6.496 1.00 97.38 86 PHE A CA 1
ATOM 643 C C . PHE A 1 86 ? -11.105 -0.313 4.975 1.00 97.38 86 PHE A C 1
ATOM 645 O O . PHE A 1 86 ? -11.223 -1.424 4.452 1.00 97.38 86 PHE A O 1
ATOM 652 N N . PHE A 1 87 ? -10.886 0.806 4.279 1.00 97.50 87 PHE A N 1
ATOM 653 C CA . PHE A 1 87 ? -10.574 0.864 2.851 1.00 97.50 87 PHE A CA 1
ATOM 654 C C . PHE A 1 87 ? -9.090 1.193 2.665 1.00 97.50 87 PHE A C 1
ATOM 656 O O . PHE A 1 87 ? -8.661 2.329 2.897 1.00 97.50 87 PHE A O 1
ATOM 663 N N . PHE A 1 88 ? -8.295 0.207 2.253 1.00 97.94 88 PHE A N 1
ATOM 664 C CA . PHE A 1 88 ? -6.846 0.357 2.158 1.00 97.94 88 PHE A CA 1
ATOM 665 C C . PHE A 1 88 ? -6.370 0.836 0.786 1.00 97.94 88 PHE A C 1
ATOM 667 O O . PHE A 1 88 ? -6.990 0.581 -0.253 1.00 97.94 88 PHE A O 1
ATOM 674 N N . VAL A 1 89 ? -5.219 1.504 0.796 1.00 97.69 89 VAL A N 1
ATOM 675 C CA . VAL A 1 89 ? -4.445 1.862 -0.391 1.00 97.69 89 VAL A CA 1
ATOM 676 C C . VAL A 1 89 ? -3.120 1.106 -0.359 1.00 97.69 89 VAL A C 1
ATOM 678 O O . VAL A 1 89 ? -2.393 1.173 0.626 1.00 97.69 89 VAL A O 1
ATOM 681 N N . PHE A 1 90 ? -2.799 0.408 -1.443 1.00 95.50 90 PHE A N 1
ATOM 682 C CA . PHE A 1 90 ? -1.532 -0.287 -1.627 1.00 95.50 90 PHE A CA 1
ATOM 683 C C . PHE A 1 90 ? -0.538 0.624 -2.361 1.00 95.50 90 PHE A C 1
ATOM 685 O O . PHE A 1 90 ? -0.618 0.802 -3.577 1.00 95.50 90 PHE A O 1
ATOM 692 N N . HIS A 1 91 ? 0.375 1.231 -1.604 1.00 92.44 91 HIS A N 1
ATOM 693 C CA . HIS A 1 91 ? 1.524 1.979 -2.125 1.00 92.44 91 HIS A CA 1
ATOM 694 C C . HIS A 1 91 ? 2.613 1.023 -2.639 1.00 92.44 91 HIS A C 1
ATOM 696 O O . HIS A 1 91 ? 2.658 -0.127 -2.221 1.00 92.44 91 HIS A O 1
ATOM 702 N N . GLY A 1 92 ? 3.488 1.467 -3.545 1.00 87.81 92 GLY A N 1
ATOM 703 C CA . GLY A 1 92 ? 4.595 0.626 -4.031 1.00 87.81 92 GLY A CA 1
ATOM 704 C C . GLY A 1 92 ? 4.181 -0.670 -4.716 1.00 87.81 92 GLY A C 1
ATOM 705 O O . GLY A 1 92 ? 4.779 -1.715 -4.485 1.00 87.81 92 GLY A O 1
ATOM 706 N N . GLY A 1 93 ? 3.142 -0.618 -5.547 1.00 88.75 93 GLY A N 1
ATOM 707 C CA . GLY A 1 93 ? 2.593 -1.811 -6.178 1.00 88.75 93 GLY A CA 1
ATOM 708 C C . GLY A 1 93 ? 3.454 -2.415 -7.293 1.00 88.75 93 GLY A C 1
ATOM 709 O O . GLY A 1 93 ? 3.265 -3.578 -7.647 1.00 88.75 93 GLY A O 1
ATOM 710 N N . SER A 1 94 ? 4.393 -1.653 -7.856 1.00 88.88 94 SER A N 1
ATOM 711 C CA . SER A 1 94 ? 5.257 -2.137 -8.936 1.00 88.88 94 SER A CA 1
ATOM 712 C C . SER A 1 94 ? 6.171 -3.280 -8.495 1.00 88.88 94 SER A C 1
ATOM 714 O O . SER A 1 94 ? 6.702 -3.266 -7.389 1.00 88.88 94 SER A O 1
ATOM 716 N N . GLY A 1 95 ? 6.338 -4.284 -9.358 1.00 86.62 95 GLY A N 1
ATOM 717 C CA . GLY A 1 95 ? 7.146 -5.475 -9.066 1.00 86.62 95 GLY A CA 1
ATOM 718 C C . GLY A 1 95 ? 6.569 -6.423 -8.002 1.00 86.62 95 GLY A C 1
ATOM 719 O O . GLY A 1 95 ? 7.253 -7.364 -7.602 1.00 86.62 95 GLY A O 1
ATOM 720 N N . SER A 1 96 ? 5.335 -6.200 -7.536 1.00 88.94 96 SER A N 1
ATOM 721 C CA . SER A 1 96 ? 4.672 -7.079 -6.564 1.00 88.94 96 SER A CA 1
ATOM 722 C C . SER A 1 96 ? 4.206 -8.390 -7.201 1.00 88.94 96 SER A C 1
ATOM 724 O O . SER A 1 96 ? 3.684 -8.407 -8.317 1.00 88.94 96 SER A O 1
ATOM 726 N N . GLU A 1 97 ? 4.319 -9.492 -6.459 1.00 90.31 97 GLU A N 1
ATOM 727 C CA . GLU A 1 97 ? 3.809 -10.793 -6.892 1.00 90.31 97 GLU A CA 1
ATOM 728 C C . GLU A 1 97 ? 2.278 -10.793 -6.977 1.00 90.31 97 GLU A C 1
ATOM 730 O O . GLU A 1 97 ? 1.585 -10.255 -6.107 1.00 90.31 97 GLU A O 1
ATOM 735 N N . LYS A 1 98 ? 1.722 -11.479 -7.986 1.00 92.81 98 LYS A N 1
ATOM 736 C CA . LYS A 1 98 ? 0.262 -11.562 -8.178 1.00 92.81 98 LYS A CA 1
ATOM 737 C C . LYS A 1 98 ? -0.453 -12.079 -6.924 1.00 92.81 98 LYS A C 1
ATOM 739 O O . LYS A 1 98 ? -1.510 -11.567 -6.569 1.00 92.81 98 LYS A O 1
ATOM 744 N N . SER A 1 99 ? 0.124 -13.069 -6.241 1.00 95.31 99 SER A N 1
ATOM 745 C CA . SER A 1 99 ? -0.457 -13.639 -5.021 1.00 95.31 99 SER A CA 1
ATOM 746 C C . SER A 1 99 ? -0.550 -12.635 -3.874 1.00 95.31 99 SER A C 1
ATOM 748 O O . SER A 1 99 ? -1.502 -12.692 -3.098 1.00 95.31 99 SER A O 1
ATOM 750 N N . ASP A 1 100 ? 0.412 -11.718 -3.762 1.00 94.00 100 ASP A N 1
ATOM 751 C CA . ASP A 1 100 ? 0.404 -10.695 -2.715 1.00 94.00 100 ASP A CA 1
ATOM 752 C C . ASP A 1 100 ? -0.641 -9.620 -3.018 1.00 94.00 100 ASP A C 1
ATOM 754 O O . ASP A 1 100 ? -1.365 -9.198 -2.116 1.00 94.00 100 ASP A O 1
ATOM 758 N N . ILE A 1 101 ? -0.791 -9.254 -4.296 1.00 94.94 101 ILE A N 1
ATOM 759 C CA . ILE A 1 101 ? -1.856 -8.358 -4.765 1.00 94.94 101 ILE A CA 1
ATOM 760 C C . ILE A 1 101 ? -3.231 -8.981 -4.487 1.00 94.94 101 ILE A C 1
ATOM 762 O O . ILE A 1 101 ? -4.080 -8.335 -3.872 1.00 94.94 101 ILE A O 1
ATOM 766 N N . ASP A 1 102 ? -3.445 -10.240 -4.886 1.00 97.81 102 ASP A N 1
ATOM 767 C CA . ASP A 1 102 ? -4.715 -10.951 -4.685 1.00 97.81 102 ASP A CA 1
ATOM 768 C C . ASP A 1 102 ? -5.093 -10.998 -3.192 1.00 97.81 102 ASP A C 1
ATOM 770 O O . ASP A 1 102 ? -6.233 -10.703 -2.820 1.00 97.81 102 ASP A O 1
ATOM 774 N N . LYS A 1 103 ? -4.123 -11.307 -2.317 1.00 97.56 103 LYS A N 1
ATOM 775 C CA . LYS A 1 103 ? -4.319 -11.277 -0.862 1.00 97.56 103 LYS A CA 1
ATOM 776 C C . LYS A 1 103 ? 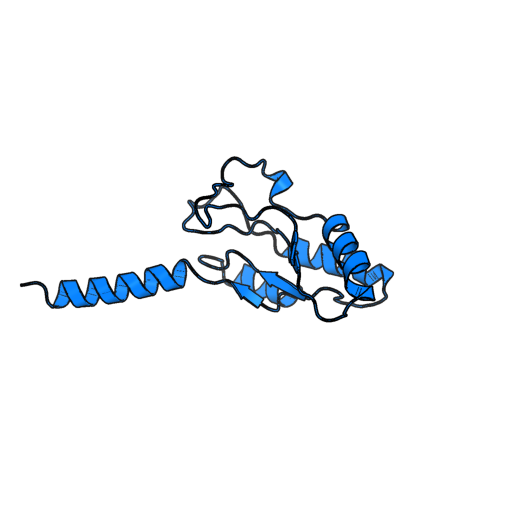-4.677 -9.880 -0.365 1.00 97.56 103 LYS A C 1
ATOM 778 O O . LYS A 1 103 ? -5.674 -9.731 0.338 1.00 97.56 103 LYS A O 1
ATOM 783 N N . ALA A 1 104 ? -3.907 -8.860 -0.734 1.00 97.38 104 ALA A N 1
ATOM 784 C CA . ALA A 1 104 ? -4.131 -7.496 -0.265 1.00 97.38 104 ALA A CA 1
ATOM 785 C C . ALA A 1 104 ? -5.524 -6.975 -0.673 1.00 97.38 104 ALA A C 1
ATOM 787 O O . ALA A 1 104 ? -6.241 -6.404 0.152 1.00 97.38 104 ALA A O 1
ATOM 788 N N . VAL A 1 105 ? -5.961 -7.257 -1.907 1.00 98.12 105 VAL A N 1
ATOM 789 C CA . VAL A 1 105 ? -7.326 -6.964 -2.380 1.00 98.12 105 VAL A CA 1
ATOM 790 C C . VAL A 1 105 ? -8.365 -7.707 -1.539 1.00 98.12 105 VAL A C 1
ATOM 792 O O . VAL A 1 105 ? -9.331 -7.097 -1.078 1.00 98.12 105 VAL A O 1
ATOM 795 N N . SER A 1 106 ? -8.147 -8.996 -1.252 1.00 98.25 106 SER A N 1
ATOM 796 C CA . SER A 1 106 ? -9.053 -9.775 -0.396 1.00 98.25 106 SER A CA 1
ATOM 797 C C . SER A 1 106 ? -9.191 -9.198 1.022 1.00 98.25 106 SER A C 1
ATOM 799 O O . SER A 1 106 ? -10.250 -9.340 1.639 1.00 98.25 106 SER A O 1
ATOM 801 N N . TYR A 1 107 ? -8.181 -8.473 1.509 1.00 98.31 107 TYR A N 1
ATOM 802 C CA . TYR A 1 107 ? -8.149 -7.844 2.833 1.00 98.31 107 TYR A CA 1
ATOM 803 C C . TYR A 1 107 ? -8.585 -6.369 2.849 1.00 98.31 107 TYR A C 1
ATOM 805 O O . TYR A 1 107 ? -8.512 -5.705 3.884 1.00 98.31 107 TYR A O 1
ATOM 813 N N . GLY A 1 108 ? -9.132 -5.859 1.743 1.00 97.56 108 GLY A N 1
ATOM 814 C CA . GLY A 1 108 ? -9.776 -4.543 1.695 1.00 97.56 108 GLY A CA 1
ATOM 815 C C . GLY A 1 108 ? -8.953 -3.441 1.035 1.00 97.56 108 GLY A C 1
ATOM 816 O O . GLY A 1 108 ? -9.280 -2.266 1.201 1.00 97.56 108 GLY A O 1
ATOM 817 N N . VAL A 1 109 ? -7.910 -3.781 0.269 1.00 98.31 109 VAL A N 1
ATOM 818 C CA . VAL A 1 109 ? -7.306 -2.822 -0.668 1.00 98.31 109 VAL A CA 1
ATOM 819 C C . VAL A 1 109 ? -8.307 -2.480 -1.770 1.00 98.31 109 VAL A C 1
ATOM 821 O O . VAL A 1 109 ? -8.799 -3.360 -2.471 1.00 98.31 109 VAL A O 1
ATOM 824 N N . VAL A 1 110 ? -8.572 -1.183 -1.945 1.00 98.00 110 VAL A N 1
ATOM 825 C CA . VAL A 1 110 ? -9.477 -0.645 -2.981 1.00 98.00 110 VAL A CA 1
ATOM 826 C C . VAL A 1 110 ? -8.770 0.250 -3.998 1.00 98.00 110 VAL A C 1
ATOM 828 O O . VAL A 1 110 ? -9.356 0.635 -5.008 1.00 98.00 110 VAL A O 1
ATOM 831 N N . LYS A 1 111 ? -7.508 0.600 -3.740 1.00 98.06 111 LYS A N 1
ATOM 832 C CA . LYS A 1 111 ? -6.663 1.405 -4.624 1.00 98.06 111 LYS A CA 1
ATOM 833 C C . LYS A 1 111 ? -5.234 0.890 -4.547 1.00 98.06 111 LYS A C 1
ATOM 835 O O . LYS A 1 111 ? -4.726 0.679 -3.454 1.00 98.06 111 LYS A O 1
ATOM 840 N N . MET A 1 112 ? -4.569 0.765 -5.688 1.00 95.81 112 MET A N 1
ATOM 841 C CA . MET A 1 112 ? -3.153 0.410 -5.776 1.00 95.81 112 MET A CA 1
ATOM 842 C C . MET A 1 112 ? -2.417 1.474 -6.588 1.00 95.81 112 MET A C 1
ATOM 844 O O . MET A 1 112 ? -2.921 1.932 -7.613 1.00 95.81 112 MET A O 1
ATOM 848 N N . ASN A 1 113 ? -1.252 1.900 -6.112 1.00 94.31 113 ASN A N 1
ATOM 849 C CA . ASN A 1 113 ? -0.356 2.795 -6.833 1.00 94.31 113 ASN A CA 1
ATOM 850 C C . ASN A 1 113 ? 0.637 1.963 -7.648 1.00 94.31 113 ASN A C 1
ATOM 852 O O . ASN A 1 113 ? 1.329 1.110 -7.096 1.00 94.31 113 ASN A O 1
ATOM 856 N N . VAL A 1 114 ? 0.724 2.238 -8.947 1.00 92.31 114 VAL A N 1
ATOM 857 C CA . VAL A 1 114 ? 1.691 1.629 -9.865 1.00 92.31 114 VAL A CA 1
ATOM 858 C C . VAL A 1 114 ? 2.377 2.770 -10.595 1.00 92.31 114 VAL A C 1
ATOM 860 O O . VAL A 1 114 ? 1.692 3.625 -11.151 1.00 92.31 114 VAL A O 1
ATOM 863 N N . ASP A 1 115 ? 3.706 2.791 -10.563 1.00 91.81 115 ASP A N 1
ATOM 864 C CA . ASP A 1 115 ? 4.483 3.868 -11.175 1.00 91.81 115 ASP A CA 1
ATOM 865 C C . ASP A 1 115 ? 5.729 3.311 -11.868 1.00 91.81 115 ASP A C 1
ATOM 867 O O . ASP A 1 115 ? 5.786 3.283 -13.096 1.00 91.81 115 ASP A O 1
ATOM 871 N N . THR A 1 116 ? 6.670 2.736 -11.113 1.00 89.44 116 THR A N 1
ATOM 872 C CA . THR A 1 116 ? 7.941 2.209 -11.640 1.00 89.44 116 THR A CA 1
ATOM 873 C C . THR A 1 116 ? 7.767 1.273 -12.840 1.00 89.44 116 THR A C 1
ATOM 875 O O . THR A 1 116 ? 8.454 1.448 -13.845 1.00 89.44 116 THR A O 1
ATOM 878 N N . ASP A 1 117 ? 6.816 0.336 -12.794 1.00 89.69 117 ASP A N 1
ATOM 879 C CA . ASP A 1 117 ? 6.547 -0.568 -13.924 1.00 89.69 117 ASP A CA 1
ATOM 880 C C . ASP A 1 117 ? 6.058 0.191 -15.165 1.00 89.69 117 ASP A C 1
ATOM 882 O O . ASP A 1 117 ? 6.448 -0.127 -16.289 1.00 89.69 117 ASP A O 1
ATOM 886 N N . THR A 1 118 ? 5.234 1.226 -14.976 1.00 95.06 118 THR A N 1
ATOM 887 C CA . THR A 1 118 ? 4.733 2.046 -16.088 1.00 95.06 118 THR A CA 1
ATOM 888 C C . THR A 1 118 ? 5.829 2.922 -16.688 1.00 95.06 118 THR A C 1
ATOM 890 O O . THR A 1 118 ? 5.907 3.036 -17.912 1.00 95.06 118 THR A O 1
ATOM 893 N N . GLN A 1 119 ? 6.726 3.468 -15.859 1.00 94.81 119 GLN A N 1
ATOM 894 C CA . GLN A 1 119 ? 7.889 4.225 -16.324 1.00 94.81 119 GLN A CA 1
ATOM 895 C C . GLN A 1 119 ? 8.826 3.345 -17.159 1.00 94.81 119 GLN A C 1
ATOM 897 O O . GLN A 1 119 ? 9.234 3.744 -18.253 1.00 94.81 119 GLN A O 1
ATOM 902 N N . TRP A 1 120 ? 9.126 2.129 -16.688 1.00 93.25 120 TRP A N 1
ATOM 903 C CA . TRP A 1 120 ? 9.962 1.180 -17.428 1.00 93.25 120 TRP A CA 1
ATOM 904 C C . TRP A 1 120 ? 9.312 0.726 -18.730 1.00 93.25 120 TRP A C 1
ATOM 906 O O . TRP A 1 120 ? 9.981 0.728 -19.761 1.00 93.25 120 TRP A O 1
ATOM 916 N N . ALA A 1 121 ? 8.017 0.401 -18.717 1.00 95.25 121 ALA A N 1
ATOM 917 C CA . ALA A 1 121 ? 7.291 0.029 -19.929 1.00 95.25 121 ALA A CA 1
ATOM 918 C C . ALA A 1 121 ? 7.308 1.158 -20.976 1.00 95.25 121 ALA A C 1
ATOM 920 O O . ALA A 1 121 ? 7.533 0.910 -22.163 1.00 95.25 121 ALA A O 1
ATOM 921 N N . TYR A 1 122 ? 7.124 2.408 -20.538 1.00 97.44 122 TYR A N 1
ATOM 922 C CA . TYR A 1 122 ? 7.188 3.576 -21.413 1.00 97.44 122 TYR A CA 1
ATOM 923 C C . TYR A 1 122 ? 8.590 3.777 -22.005 1.00 97.44 122 TYR A C 1
ATOM 925 O O . TYR A 1 122 ? 8.746 3.896 -23.225 1.00 97.44 122 TYR A O 1
ATOM 933 N N . TRP A 1 123 ? 9.622 3.774 -21.156 1.00 97.56 123 TRP A N 1
ATOM 934 C CA . TRP A 1 123 ? 11.012 3.933 -21.582 1.00 97.56 123 TRP A CA 1
ATOM 935 C C . TRP A 1 123 ? 11.450 2.827 -22.546 1.00 97.56 123 TRP A C 1
ATOM 937 O O . TRP A 1 123 ? 12.069 3.112 -23.572 1.00 97.56 123 TRP A O 1
ATOM 947 N N . GLU A 1 124 ? 11.094 1.575 -22.257 1.00 97.56 124 GLU A N 1
ATOM 948 C CA . GLU A 1 124 ? 11.463 0.431 -23.087 1.00 97.56 124 GLU A CA 1
ATOM 949 C C . GLU A 1 124 ? 10.844 0.545 -24.487 1.00 97.56 124 GLU A C 1
ATOM 951 O O . GLU A 1 124 ? 11.513 0.281 -25.490 1.00 97.56 124 GLU A O 1
ATOM 956 N N . GLY A 1 125 ? 9.590 0.999 -24.573 1.00 97.81 125 GLY A N 1
ATOM 957 C CA . GLY A 1 125 ? 8.923 1.276 -25.844 1.00 97.81 125 GLY A CA 1
ATOM 958 C C . GLY A 1 125 ? 9.665 2.320 -26.682 1.00 97.81 125 GLY A C 1
ATOM 959 O O . GLY A 1 125 ? 9.932 2.089 -27.865 1.00 97.81 125 GLY A O 1
ATOM 960 N N . LEU A 1 126 ? 10.057 3.440 -26.066 1.00 98.00 126 LEU A N 1
ATOM 961 C CA . LEU A 1 126 ? 10.824 4.492 -26.736 1.00 98.00 126 LEU A CA 1
ATOM 962 C C . LEU A 1 126 ? 12.201 3.993 -27.191 1.00 98.00 126 LEU A C 1
ATOM 964 O O . LEU A 1 126 ? 12.599 4.234 -28.333 1.00 98.00 126 LEU A O 1
ATOM 968 N N . LEU A 1 127 ? 12.913 3.272 -26.323 1.00 98.00 127 LEU A N 1
ATOM 969 C CA . LEU A 1 127 ? 14.219 2.704 -26.642 1.00 98.00 127 LEU A CA 1
ATOM 970 C C . LEU A 1 127 ? 14.125 1.751 -27.837 1.00 98.00 127 LEU A C 1
ATOM 972 O O . LEU A 1 127 ? 14.918 1.867 -28.768 1.00 98.00 127 LEU A O 1
ATOM 976 N N . LYS A 1 128 ? 13.143 0.839 -27.841 1.00 98.19 128 LYS A N 1
ATOM 977 C CA . LYS A 1 128 ? 12.908 -0.099 -28.950 1.00 98.19 128 LYS A CA 1
ATOM 978 C C . LYS A 1 128 ? 12.644 0.636 -30.262 1.00 98.19 128 LYS A C 1
ATOM 980 O O . LYS A 1 128 ? 13.218 0.270 -31.285 1.00 98.19 128 LYS A O 1
ATOM 985 N N . PHE A 1 129 ? 11.817 1.684 -30.236 1.00 98.06 129 PHE A N 1
ATOM 986 C CA . PHE A 1 129 ? 11.549 2.505 -31.418 1.00 98.06 129 PHE A CA 1
ATOM 987 C C . PHE A 1 129 ? 12.821 3.177 -31.948 1.00 98.06 129 PHE A C 1
ATOM 989 O O . PHE A 1 129 ? 13.126 3.056 -33.133 1.00 98.06 129 PHE A O 1
ATOM 996 N N . TYR A 1 130 ? 13.576 3.845 -31.072 1.00 98.00 130 TYR A N 1
ATOM 997 C CA . TYR A 1 130 ? 14.824 4.513 -31.434 1.00 98.00 130 TYR A CA 1
ATOM 998 C C . TYR A 1 130 ? 15.844 3.520 -32.004 1.00 98.00 130 TYR A C 1
ATOM 1000 O O . TYR A 1 130 ? 16.353 3.734 -33.098 1.00 98.00 130 TYR A O 1
ATOM 1008 N N . LYS A 1 131 ? 16.065 2.378 -31.341 1.00 97.88 131 LYS A N 1
ATOM 1009 C CA . LYS A 1 131 ? 16.968 1.316 -31.816 1.00 97.88 131 LYS A CA 1
ATOM 1010 C C . LYS A 1 131 ? 16.583 0.742 -33.178 1.00 97.88 131 LYS A C 1
ATOM 1012 O O . LYS A 1 131 ? 17.454 0.362 -33.948 1.00 97.88 131 LYS A O 1
ATOM 1017 N N . ALA A 1 132 ? 15.294 0.701 -33.501 1.00 97.88 132 ALA A N 1
ATOM 1018 C CA . ALA A 1 132 ? 14.825 0.246 -34.807 1.00 97.88 132 ALA A CA 1
ATOM 1019 C C . ALA A 1 132 ? 15.026 1.280 -35.934 1.00 97.88 132 ALA A C 1
ATOM 1021 O O . ALA A 1 132 ? 14.809 0.952 -37.103 1.00 97.88 132 ALA A O 1
ATOM 1022 N N . LYS A 1 133 ? 15.357 2.531 -35.594 1.00 96.12 133 LYS A N 1
ATOM 1023 C CA . LYS A 1 133 ? 15.452 3.663 -36.528 1.00 96.12 133 LYS A CA 1
ATOM 1024 C C . LYS A 1 133 ? 16.794 4.390 -36.489 1.00 96.12 133 LYS A C 1
ATOM 1026 O O . LYS A 1 133 ? 17.014 5.227 -37.358 1.00 96.12 133 LYS A O 1
ATOM 1031 N N . GLU A 1 134 ? 17.655 4.104 -35.515 1.00 93.75 134 GLU A N 1
ATOM 1032 C CA . GLU A 1 134 ? 19.000 4.670 -35.458 1.00 93.75 134 GLU A CA 1
ATOM 1033 C C . GLU A 1 134 ? 19.843 4.120 -36.623 1.00 93.75 134 GLU A C 1
ATOM 1035 O O . GLU A 1 134 ? 19.898 2.914 -36.868 1.00 93.75 134 GLU A O 1
ATOM 1040 N N . GLY A 1 135 ? 20.433 5.043 -37.375 1.00 74.75 135 GLY A N 1
ATOM 1041 C CA . GLY A 1 135 ? 21.137 4.895 -38.650 1.00 74.75 135 GLY A CA 1
ATOM 1042 C C . GLY A 1 135 ? 21.471 6.287 -39.175 1.00 74.75 135 GLY A C 1
ATOM 1043 O O . GLY A 1 135 ? 21.764 6.393 -40.384 1.00 74.75 135 GLY A O 1
#

pLDDT: mean 88.62, std 12.06, range [52.34, 98.31]

Sequence (135 aa):
MEIGITGGVEDGVDNSGVASDKLYSTPQDTELVWNTLSPISEKFTIAAAFGNVHGVYKPGNVKLQPDLLDSFQKHLGAKLSIEKPFFFVFHGGSGSEKSDIDKAVSYGVVKMNVDTDTQWAYWEGLLKFYKAKEG

Secondary structure (DSSP, 8-state):
-EES--EEEETTEE-TTS-GGGGB--HHHHHHHHHHHTTT-S---BEE-BS-EES---TTS----THHHHHHHHHHHHHHT-S----EEE---TT--HHHHHHHHHTTEEEE---HHHHHHHHHHHHHHHHTT--

Organism: Alexandrium catenella (NCBI:txid2925)

Foldseek 3Di:
DEDFDAAEDDPNDHNLPPDQVRQFDALVRLVVVCVVCVVVDLDDAYAGRQQAHDDDDDPDSTDGDLVRLCVSQCVVCVVVVHNGSHAYEAENCPPDDPVSVVSNVVSHHPYYDDDRVVVVVVVVVVVVVCVVPPD